Protein AF-A0A183K3U6-F1 (afdb_monomer)

Mean predicted aligned error: 19.81 Å

Organism: NCBI:txid6186

Foldseek 3Di:
DLVVVLVVCVVVVVVVVNVVSCVVPPPPPPPPPQADADPVRHGDHDPVVSVVVVVVVVCVVPVDDPPPPPPPPPPPPPPPPDPPDDDDPVVVVVVVVVVQPDDDDDPVRDDD

Radius of gyration: 30.06 Å; Cα contacts (8 Å, |Δi|>4): 40; chains: 1; bounding box: 63×46×57 Å

pLDDT: mean 78.58, std 11.63, range [51.62, 95.31]

Secondary structure (DSSP, 8-state):
-HHHHHHHHHHTT-HHHHHHHHHHHS-----TT--EEPTTS-EE-SHHHHHHHHHHHHHHHT------S------S--------SPPPHHHHHHHHHHHTSSPPPPTT----

Solvent-accessible surface area (backbone atoms only — not comparable to full-atom values): 7249 Å² total; per-residue (Å²): 114,67,70,63,50,41,53,51,24,55,76,72,64,37,59,72,60,32,50,51,53,50,62,72,67,44,80,80,68,92,47,94,80,46,85,47,61,46,98,85,67,48,75,42,83,52,71,67,62,49,51,50,52,51,52,50,54,48,52,63,75,63,60,65,73,80,69,75,83,74,65,77,80,69,73,77,71,80,76,73,90,65,83,85,65,84,83,52,73,66,56,51,53,52,49,51,58,58,52,53,64,82,55,78,58,51,98,85,72,49,73,93

Sequence (112 aa):
MKAKEMGKAAAIGNTRQLYRLIKGTGINKSSVSQTISEKDDTLICSQSSRLERRAEHFREQFSWSSATLQLPSIPGQCEWNIEVGPPNLAEVQKAIVNLKRGRAAGPDGLAP

Structure (mmCIF, N/CA/C/O backbone):
data_AF-A0A183K3U6-F1
#
_entry.id   AF-A0A183K3U6-F1
#
loop_
_atom_site.group_PDB
_atom_site.id
_atom_site.type_symbol
_atom_site.label_atom_id
_atom_site.label_alt_id
_atom_site.label_comp_id
_atom_site.label_asym_id
_atom_site.label_entity_id
_atom_site.label_seq_id
_atom_site.pdbx_PDB_ins_code
_atom_site.Cartn_x
_atom_site.Cartn_y
_atom_site.Cartn_z
_atom_site.occupancy
_atom_site.B_iso_or_equiv
_atom_site.auth_seq_id
_atom_site.auth_comp_id
_atom_site.auth_asym_id
_atom_site.auth_atom_id
_atom_site.pdbx_PDB_model_num
ATOM 1 N N . MET A 1 1 ? -30.197 21.980 -14.968 1.00 60.34 1 MET A N 1
ATOM 2 C CA . MET A 1 1 ? -29.132 22.242 -15.968 1.00 60.34 1 MET A CA 1
ATOM 3 C C . MET A 1 1 ? -28.228 21.026 -16.199 1.00 60.34 1 MET A C 1
ATOM 5 O O . MET A 1 1 ? -28.230 20.527 -17.316 1.00 60.34 1 MET A O 1
ATOM 9 N N . LYS A 1 2 ? -27.568 20.468 -15.168 1.00 71.88 2 LYS A N 1
ATOM 10 C CA . LYS A 1 2 ? -26.613 19.343 -15.315 1.00 71.88 2 LYS A CA 1
ATOM 11 C C . LYS A 1 2 ? -27.165 18.066 -15.976 1.00 71.88 2 LYS A C 1
ATOM 13 O O . LYS A 1 2 ? -26.463 17.460 -16.774 1.00 71.88 2 LYS A O 1
ATOM 18 N N . ALA A 1 3 ? -28.425 17.688 -15.736 1.00 80.06 3 ALA A N 1
ATOM 19 C CA . ALA A 1 3 ? -29.028 16.503 -16.372 1.00 80.06 3 ALA A CA 1
ATOM 20 C C . ALA A 1 3 ? -29.101 16.611 -17.910 1.00 80.06 3 ALA A C 1
ATOM 22 O O . ALA A 1 3 ? -28.841 15.646 -18.625 1.00 80.06 3 ALA A O 1
ATOM 23 N N . LYS A 1 4 ? -29.376 17.816 -18.432 1.00 88.44 4 LYS A N 1
ATOM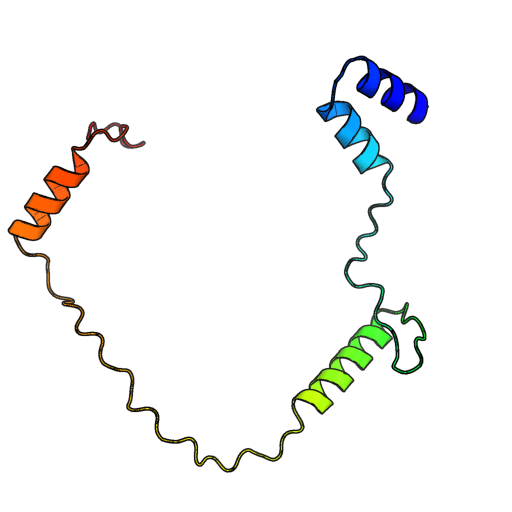 24 C CA . LYS A 1 4 ? -29.400 18.083 -19.879 1.00 88.44 4 LYS A CA 1
ATOM 25 C C . LYS A 1 4 ? -27.999 17.980 -20.491 1.00 88.44 4 LYS A C 1
ATOM 27 O O . LYS A 1 4 ? -27.852 17.526 -21.618 1.00 88.44 4 LYS A O 1
ATOM 32 N N . GLU A 1 5 ? -26.969 18.387 -19.754 1.00 87.12 5 GLU A N 1
ATOM 33 C CA . GLU A 1 5 ? -25.568 18.311 -20.190 1.00 87.12 5 GLU A CA 1
ATOM 34 C C . GLU A 1 5 ? -25.023 16.883 -20.145 1.00 87.12 5 GLU A C 1
ATOM 36 O O . GLU A 1 5 ? -24.318 16.472 -21.061 1.00 87.12 5 GLU A O 1
ATOM 41 N N . MET A 1 6 ? -25.409 16.101 -19.134 1.00 90.19 6 MET A N 1
ATOM 42 C CA . MET A 1 6 ? -25.096 14.672 -19.056 1.00 90.19 6 MET A CA 1
ATOM 43 C C . MET A 1 6 ? -25.682 13.912 -20.248 1.00 90.19 6 MET A C 1
ATOM 45 O O . MET A 1 6 ? -24.968 13.140 -20.881 1.00 90.19 6 MET A O 1
ATOM 49 N N . GLY A 1 7 ? -26.942 14.190 -20.610 1.00 89.88 7 GLY A N 1
ATOM 50 C CA . GLY A 1 7 ? -27.578 13.601 -21.792 1.00 89.88 7 GLY A CA 1
ATOM 51 C C . GLY A 1 7 ? -26.842 13.938 -23.092 1.00 89.88 7 GLY A C 1
ATOM 52 O O . GLY A 1 7 ? -26.602 13.055 -23.910 1.00 89.88 7 GLY A O 1
ATOM 53 N N . LYS A 1 8 ? -26.393 15.190 -23.257 1.00 94.12 8 LYS 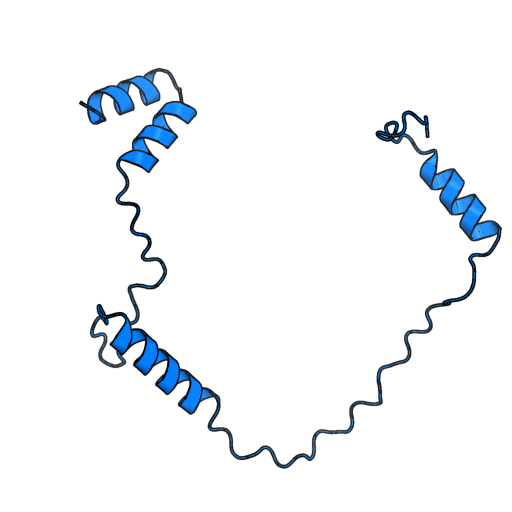A N 1
ATOM 54 C CA . LYS A 1 8 ? -25.570 15.596 -24.411 1.00 94.12 8 LYS A CA 1
ATOM 55 C C . LYS A 1 8 ? -24.211 14.893 -24.435 1.00 94.12 8 LYS A C 1
ATOM 57 O O . LYS A 1 8 ? -23.795 14.413 -25.483 1.00 94.12 8 LYS A O 1
ATOM 62 N N . ALA A 1 9 ? -23.528 14.820 -23.291 1.00 92.50 9 ALA A N 1
ATOM 63 C CA . ALA A 1 9 ? -22.232 14.153 -23.184 1.00 92.50 9 ALA A CA 1
ATOM 64 C C . ALA A 1 9 ? -22.336 12.652 -23.498 1.00 92.50 9 ALA A C 1
ATOM 66 O O . ALA A 1 9 ? -21.461 12.115 -24.171 1.00 92.50 9 ALA A O 1
ATOM 67 N N . ALA A 1 10 ? -23.419 11.998 -23.065 1.00 91.00 10 ALA A N 1
ATOM 68 C CA . ALA A 1 10 ? -23.704 10.604 -23.391 1.00 91.00 10 ALA A CA 1
ATOM 69 C C . ALA A 1 10 ? -24.001 10.412 -24.887 1.00 91.00 10 ALA A C 1
ATOM 71 O O . ALA A 1 10 ? -23.412 9.534 -25.509 1.00 91.00 10 ALA A O 1
ATOM 72 N N . ALA A 1 11 ? -24.842 11.267 -25.479 1.00 95.00 11 ALA A N 1
ATOM 73 C CA . ALA A 1 11 ? -25.212 11.180 -26.893 1.00 95.00 11 ALA A CA 1
ATOM 74 C C . ALA A 1 11 ? -24.020 11.358 -27.851 1.00 95.00 11 ALA A C 1
ATOM 76 O O . ALA A 1 11 ? -23.989 10.745 -28.911 1.00 95.00 11 ALA A O 1
ATOM 77 N N . ILE A 1 12 ? -23.028 12.172 -27.474 1.00 94.69 12 ILE A N 1
ATOM 78 C CA . ILE A 1 12 ? -21.813 12.421 -28.272 1.00 94.69 12 ILE A CA 1
ATOM 79 C C . ILE A 1 12 ? -20.687 11.425 -27.902 1.00 94.69 12 ILE A C 1
ATOM 81 O O . ILE A 1 12 ? -19.587 11.484 -28.442 1.00 94.69 12 ILE A O 1
ATOM 85 N N . GLY A 1 13 ? -20.925 10.504 -26.960 1.00 92.50 13 GLY A N 1
ATOM 86 C CA . GLY A 1 13 ? -19.924 9.527 -26.519 1.00 92.50 13 GLY A CA 1
ATOM 87 C C . GLY A 1 13 ? -18.751 10.132 -25.735 1.00 92.50 13 GLY A C 1
ATOM 88 O O . GLY A 1 13 ? -17.713 9.492 -25.577 1.00 92.50 13 GLY A O 1
ATOM 89 N N . ASN A 1 14 ? -18.885 11.355 -25.208 1.00 94.19 14 ASN A N 1
ATOM 90 C CA . ASN A 1 14 ? -17.843 12.010 -24.415 1.00 94.19 14 ASN A CA 1
ATOM 91 C C . ASN A 1 14 ? -17.846 11.486 -22.971 1.00 94.19 14 ASN A C 1
ATOM 93 O O . ASN A 1 14 ? -18.284 12.149 -22.022 1.00 94.19 14 ASN A O 1
ATOM 97 N N . THR A 1 15 ? -17.325 10.273 -22.807 1.00 92.31 15 THR A N 1
ATOM 98 C CA . THR A 1 15 ? -17.254 9.551 -21.530 1.00 92.31 15 THR A CA 1
ATOM 99 C C . THR A 1 15 ? -16.494 10.331 -20.454 1.00 92.31 15 THR A C 1
ATOM 101 O O . THR A 1 15 ? -16.890 10.318 -19.289 1.00 92.31 15 THR A O 1
ATOM 104 N N . ARG A 1 16 ? -15.460 11.101 -20.826 1.00 92.50 16 ARG A N 1
ATOM 105 C CA . ARG A 1 16 ? -14.681 11.935 -19.891 1.00 92.50 16 ARG A CA 1
ATOM 106 C C . ARG A 1 16 ? -15.498 13.089 -19.307 1.00 92.50 16 ARG A C 1
ATOM 108 O O . ARG A 1 16 ? -15.355 13.410 -18.124 1.00 92.50 16 ARG A O 1
ATOM 115 N N . GLN A 1 17 ? -16.317 13.763 -20.114 1.00 92.50 17 GLN A N 1
ATOM 116 C CA . GLN A 1 17 ? -17.230 14.794 -19.607 1.00 92.50 17 GLN A CA 1
ATOM 117 C C . GLN A 1 17 ? -18.354 14.178 -18.776 1.00 92.50 17 GLN A C 1
ATOM 119 O O . GLN A 1 17 ? -18.636 14.682 -17.689 1.00 92.50 17 GLN A O 1
ATOM 124 N N . LEU A 1 18 ? -18.927 13.064 -19.238 1.00 91.81 18 LEU A N 1
ATOM 125 C CA . LEU A 1 18 ? -19.979 12.351 -18.520 1.00 91.81 18 LEU A CA 1
ATOM 126 C C . LEU A 1 18 ? -19.511 11.915 -17.121 1.00 91.81 18 LEU A C 1
ATOM 128 O O . LEU A 1 18 ? -20.173 12.219 -16.131 1.00 91.81 18 LEU A O 1
ATOM 132 N N . TYR A 1 19 ? -18.323 11.311 -17.017 1.00 88.75 19 TYR A N 1
ATOM 133 C CA . TYR A 1 19 ? -17.724 10.904 -15.743 1.00 88.75 19 TYR A CA 1
ATOM 134 C C . TYR A 1 19 ? -17.520 12.081 -14.778 1.00 88.75 19 TYR A C 1
ATOM 136 O O . TYR A 1 19 ? -17.887 11.991 -13.607 1.00 88.75 19 TYR A O 1
ATOM 144 N N . ARG A 1 20 ? -16.989 13.219 -15.254 1.00 90.06 20 ARG A N 1
ATOM 145 C CA . ARG A 1 20 ? -16.804 14.419 -14.413 1.00 90.06 20 ARG A CA 1
ATOM 146 C C . ARG A 1 20 ? -18.126 14.977 -13.896 1.00 90.06 20 ARG A C 1
ATOM 148 O O . ARG A 1 20 ? -18.203 15.351 -12.7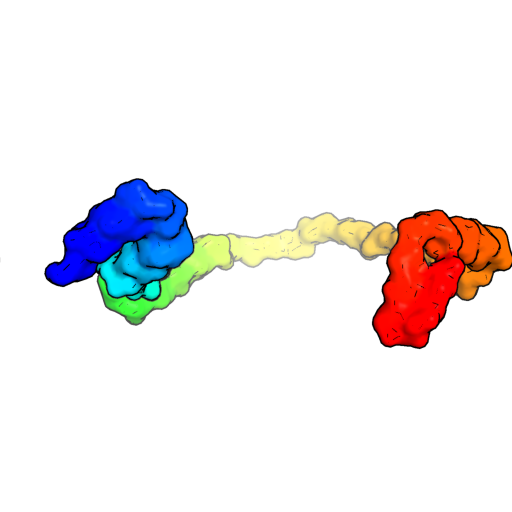28 1.00 90.06 20 ARG A O 1
ATOM 155 N N . LEU A 1 21 ? -19.155 15.020 -14.743 1.00 89.62 21 LEU A N 1
ATOM 156 C CA . LEU A 1 21 ? -20.487 15.477 -14.347 1.00 89.62 21 LEU A CA 1
ATOM 157 C C . LEU A 1 21 ? -21.070 14.565 -13.264 1.00 89.62 21 LEU A C 1
ATOM 159 O O . LEU A 1 21 ? -21.508 15.077 -12.238 1.00 89.62 21 LEU A O 1
ATOM 163 N N . ILE A 1 22 ? -20.990 13.240 -13.449 1.00 86.56 22 ILE A N 1
ATOM 164 C CA . ILE A 1 22 ? -21.450 12.241 -12.470 1.00 86.56 22 ILE A CA 1
ATOM 165 C C . ILE A 1 22 ? -20.693 12.385 -11.148 1.00 86.56 22 ILE A C 1
ATOM 167 O O . ILE A 1 22 ? -21.314 12.439 -10.090 1.00 86.56 22 ILE A O 1
ATOM 171 N N . LYS A 1 23 ? -19.361 12.507 -11.183 1.00 82.94 23 LYS A N 1
ATOM 172 C CA . LYS A 1 23 ? -18.533 12.695 -9.980 1.00 82.94 23 LYS A CA 1
ATOM 173 C C . LYS A 1 23 ? -18.812 14.008 -9.247 1.00 82.94 23 LYS A C 1
ATOM 175 O O . LYS A 1 23 ? -18.691 14.043 -8.029 1.00 82.94 23 LYS A O 1
ATOM 180 N N . GLY A 1 24 ? -19.167 15.074 -9.965 1.00 80.06 24 GLY A N 1
ATOM 181 C CA . GLY A 1 24 ? -19.500 16.375 -9.378 1.00 80.06 24 GLY A CA 1
ATOM 182 C C . GLY A 1 24 ? -20.943 16.496 -8.873 1.00 80.06 24 GLY A C 1
ATOM 183 O O . GLY A 1 24 ? -21.249 17.450 -8.162 1.00 80.06 24 GLY A O 1
ATOM 184 N N . THR A 1 25 ? -21.843 15.589 -9.269 1.00 76.06 25 THR A N 1
ATOM 185 C CA . THR A 1 25 ? -23.218 15.481 -8.735 1.00 76.06 25 THR A CA 1
ATOM 186 C C . THR A 1 25 ? -23.374 14.366 -7.716 1.00 76.06 25 THR A C 1
ATOM 188 O O . THR A 1 25 ? -24.300 14.404 -6.911 1.00 76.06 25 THR A O 1
ATOM 191 N N . GLY A 1 26 ? -22.496 13.365 -7.762 1.00 68.62 26 GLY A N 1
ATOM 192 C CA . GLY A 1 26 ? -22.412 12.344 -6.741 1.00 68.62 26 GLY A CA 1
ATOM 193 C C . GLY A 1 26 ? -22.161 13.035 -5.415 1.00 68.62 26 GLY A C 1
ATOM 194 O O . GLY A 1 26 ? -21.222 13.821 -5.288 1.00 68.62 26 GLY A O 1
ATOM 195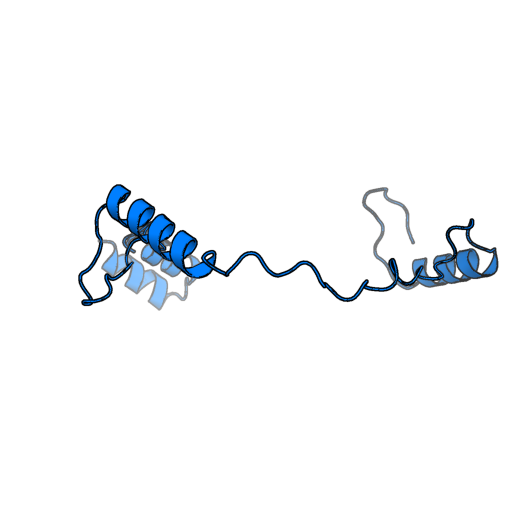 N N . ILE A 1 27 ? -23.021 12.764 -4.438 1.00 62.38 27 ILE A N 1
ATOM 196 C CA . ILE A 1 27 ? -22.742 13.106 -3.052 1.00 62.38 27 ILE A CA 1
ATOM 197 C C . ILE A 1 27 ? -21.427 12.391 -2.753 1.00 62.38 27 ILE A C 1
ATOM 199 O O . ILE A 1 27 ? -21.412 11.171 -2.593 1.00 62.38 27 ILE A O 1
ATOM 203 N N . ASN A 1 28 ? -20.311 13.123 -2.765 1.00 61.97 28 ASN A N 1
ATOM 204 C CA . ASN A 1 28 ? -19.028 12.621 -2.301 1.00 61.97 28 ASN A CA 1
ATOM 205 C C . ASN A 1 28 ? -19.177 12.457 -0.793 1.00 61.97 28 ASN A C 1
ATOM 207 O O . ASN A 1 28 ? -18.712 13.282 -0.013 1.00 61.97 28 ASN A O 1
ATOM 211 N N . LYS A 1 29 ? -19.907 11.423 -0.376 1.00 57.25 29 LYS A N 1
ATOM 212 C CA . LYS A 1 29 ? -19.919 11.001 1.004 1.00 57.25 29 LYS A CA 1
ATOM 213 C C . LYS A 1 29 ? -18.509 10.487 1.239 1.00 57.25 29 LYS A C 1
ATOM 215 O O . LYS A 1 29 ? -18.167 9.379 0.830 1.00 57.25 29 LYS A O 1
ATOM 220 N N . SER A 1 30 ? -17.665 11.303 1.861 1.00 58.53 30 SER A N 1
ATOM 221 C CA . SER A 1 30 ? -16.387 10.883 2.439 1.00 58.53 30 SER A CA 1
ATOM 222 C C . SER A 1 30 ? -16.635 9.972 3.651 1.00 58.53 30 SER A C 1
ATOM 224 O O . SER A 1 30 ? -16.093 10.172 4.731 1.00 58.53 30 SER A O 1
ATOM 226 N N . SER A 1 31 ? -17.525 8.998 3.496 1.00 53.25 31 SER A N 1
ATOM 227 C CA . SER A 1 31 ? -18.144 8.248 4.574 1.00 53.25 31 SER A CA 1
ATOM 228 C C . SER A 1 31 ? -17.892 6.758 4.431 1.00 53.25 31 SER A C 1
ATOM 230 O O . SER A 1 31 ? -18.731 5.952 4.827 1.00 53.25 31 SER A O 1
ATOM 232 N N . VAL A 1 32 ? -16.757 6.366 3.852 1.00 51.62 32 VAL A N 1
ATOM 233 C CA . VAL A 1 32 ? -16.373 4.946 3.792 1.00 51.62 32 VAL A CA 1
ATOM 234 C C . VAL A 1 32 ? -16.257 4.345 5.208 1.00 51.62 32 VAL A C 1
ATOM 236 O O . VAL A 1 32 ? -16.302 3.136 5.369 1.00 51.62 32 VAL A O 1
ATOM 239 N N . SER A 1 33 ? -16.232 5.172 6.257 1.00 55.56 33 SER A N 1
ATOM 240 C CA . SER A 1 33 ? -16.232 4.753 7.661 1.00 55.56 33 SER A CA 1
ATOM 241 C C . SER A 1 33 ? -17.516 5.073 8.449 1.00 55.56 33 SER A C 1
ATOM 243 O O . SER A 1 33 ? -17.474 5.046 9.679 1.00 55.56 33 SER A O 1
ATOM 245 N N . GLN A 1 34 ? -18.655 5.404 7.813 1.00 56.19 34 GLN A N 1
ATOM 246 C CA . GLN A 1 34 ? -19.839 5.833 8.587 1.00 56.19 34 GLN A CA 1
ATOM 247 C C . GLN A 1 34 ? -20.745 4.727 9.128 1.00 56.19 34 GLN A C 1
ATOM 249 O O . GLN A 1 34 ? -21.434 4.982 10.115 1.00 56.19 34 GLN A O 1
ATOM 254 N N . THR A 1 35 ? -20.755 3.535 8.545 1.00 57.34 35 THR A N 1
ATOM 255 C CA . THR A 1 35 ? -21.765 2.531 8.903 1.00 57.34 35 THR A CA 1
ATOM 256 C C . THR A 1 35 ? -21.127 1.418 9.722 1.00 57.34 35 THR A C 1
ATOM 258 O O . THR A 1 35 ? -20.827 0.347 9.210 1.00 57.34 35 THR A O 1
ATOM 261 N N . ILE A 1 36 ? -20.863 1.705 10.995 1.00 63.66 36 ILE A N 1
ATOM 262 C CA . ILE A 1 36 ? -20.603 0.669 11.998 1.00 63.66 36 ILE A CA 1
ATOM 263 C C . ILE A 1 36 ? -21.951 0.415 12.674 1.00 63.66 36 ILE A C 1
ATOM 265 O O . ILE A 1 36 ? -22.553 1.364 13.185 1.00 63.66 36 ILE A O 1
ATOM 269 N N . SER A 1 37 ? -22.455 -0.816 12.611 1.00 69.69 37 SER A N 1
ATOM 270 C CA . SER A 1 37 ? -23.632 -1.235 13.370 1.00 69.69 37 SER A CA 1
ATOM 271 C C . SER A 1 37 ? -23.229 -1.690 14.772 1.00 69.69 37 SER A C 1
ATOM 273 O O . SER A 1 37 ? -22.119 -2.167 15.015 1.00 69.69 37 SER A O 1
ATOM 275 N N . GLU A 1 38 ? -24.126 -1.472 15.722 1.00 69.06 38 GLU A N 1
ATOM 276 C CA . GLU A 1 38 ? -24.129 -2.132 17.020 1.00 69.06 38 GLU A CA 1
ATOM 277 C C . GLU A 1 38 ? -24.477 -3.618 16.876 1.00 69.06 38 GLU A C 1
ATOM 279 O O . GLU A 1 38 ? -24.909 -4.065 15.815 1.00 69.06 38 GLU A O 1
ATOM 284 N N . LYS A 1 39 ? -24.312 -4.381 17.959 1.00 73.62 39 LYS A N 1
ATOM 285 C CA . LYS A 1 39 ? -24.706 -5.793 18.024 1.00 73.62 39 LYS A CA 1
ATOM 286 C C . LYS A 1 39 ? -26.213 -6.000 17.810 1.00 73.62 39 LYS A C 1
ATOM 288 O O . LYS A 1 39 ? -26.603 -7.044 17.304 1.00 73.62 39 LYS A O 1
ATOM 293 N N . ASP A 1 40 ? -27.013 -4.986 18.138 1.00 79.81 40 ASP A N 1
ATOM 294 C CA . ASP A 1 40 ? -28.468 -4.952 17.948 1.00 79.81 40 ASP A CA 1
ATOM 295 C C . ASP A 1 40 ? -28.873 -4.270 16.622 1.00 79.81 40 ASP A C 1
ATOM 297 O O . ASP A 1 40 ? -29.967 -3.727 16.499 1.00 79.81 40 ASP A O 1
ATOM 301 N N . ASP A 1 41 ? -27.962 -4.221 15.643 1.00 70.62 41 ASP A N 1
ATOM 302 C CA . ASP A 1 41 ? -28.128 -3.598 14.320 1.00 70.62 41 ASP A CA 1
ATOM 303 C C . ASP A 1 41 ? -28.382 -2.075 14.310 1.00 70.62 41 ASP A C 1
ATOM 305 O O . ASP A 1 41 ? -28.579 -1.463 13.254 1.00 70.62 41 ASP A O 1
ATOM 309 N N . THR A 1 42 ? -28.286 -1.411 15.463 1.00 79.69 42 THR A N 1
ATOM 310 C CA . THR A 1 42 ? -28.399 0.049 15.567 1.00 79.69 42 THR A CA 1
ATOM 311 C C . THR A 1 42 ? -27.235 0.754 14.865 1.00 79.69 42 THR A C 1
ATOM 313 O O . THR A 1 42 ? -26.062 0.442 15.072 1.00 79.69 42 THR A O 1
ATOM 316 N N . LEU A 1 43 ? -27.540 1.756 14.040 1.00 77.50 43 LEU A N 1
ATOM 317 C CA . LEU A 1 43 ? -26.535 2.506 13.283 1.00 77.50 43 LEU A CA 1
ATOM 318 C C . LEU A 1 43 ? -25.789 3.535 14.143 1.00 77.50 43 LEU A C 1
ATOM 320 O O . LEU A 1 43 ? -26.393 4.457 14.692 1.00 77.50 43 LEU A O 1
ATOM 324 N N . ILE A 1 44 ? -24.453 3.468 14.158 1.00 76.38 44 ILE A N 1
ATOM 325 C CA . ILE A 1 44 ? -23.615 4.435 14.880 1.00 76.38 44 ILE A CA 1
ATOM 326 C C . ILE A 1 44 ? -23.232 5.607 13.979 1.00 76.38 44 ILE A C 1
ATOM 328 O O . ILE A 1 44 ? -22.364 5.523 13.099 1.00 76.38 44 ILE A O 1
ATOM 332 N N . CYS A 1 45 ? -23.850 6.755 14.240 1.00 73.19 45 CYS A N 1
ATOM 333 C CA . CYS A 1 45 ? -23.663 7.946 13.418 1.00 73.19 45 CYS A CA 1
ATOM 334 C C . CYS A 1 45 ? -22.552 8.893 13.924 1.00 73.19 45 CYS A C 1
ATOM 336 O O . CYS A 1 45 ? -21.904 9.557 13.108 1.00 73.19 45 CYS A O 1
ATOM 338 N N . SER A 1 46 ? -22.270 8.934 15.231 1.00 83.38 46 SER A N 1
ATOM 339 C CA . SER A 1 46 ? -21.261 9.835 15.814 1.00 83.38 46 SER A CA 1
ATOM 340 C C . SER A 1 46 ? -19.839 9.262 15.718 1.00 83.38 46 SER A C 1
ATOM 342 O O . SER A 1 46 ? -19.623 8.051 15.749 1.00 83.38 46 SER A O 1
ATOM 344 N N . GLN A 1 47 ? -18.835 10.134 15.593 1.00 81.06 47 GLN A N 1
ATOM 345 C CA . GLN A 1 47 ? -17.433 9.709 15.514 1.00 81.06 47 GLN A CA 1
ATOM 346 C C . GLN A 1 47 ? -16.915 9.142 16.844 1.00 81.06 47 GLN A C 1
ATOM 348 O O . GLN A 1 47 ? -16.201 8.142 16.831 1.00 81.06 47 GLN A O 1
ATOM 353 N N . SER A 1 48 ? -17.295 9.745 17.974 1.00 82.62 48 SER A N 1
ATOM 354 C CA . SER A 1 48 ? -16.915 9.285 19.315 1.00 82.62 48 SER A CA 1
ATOM 355 C C . SER A 1 48 ? -17.392 7.857 19.580 1.00 82.62 48 SER A C 1
ATOM 357 O O . SER A 1 48 ? -16.580 7.000 19.916 1.00 82.62 48 SER A O 1
ATOM 359 N N . SER A 1 49 ? -18.667 7.563 19.317 1.00 81.38 49 SER A N 1
ATOM 360 C CA . SER A 1 49 ? -19.234 6.229 19.543 1.00 81.38 49 SER A CA 1
ATOM 361 C C . SER A 1 49 ? -18.629 5.165 18.618 1.00 81.38 49 SER A C 1
ATOM 363 O O . SER A 1 49 ? -18.498 4.008 19.006 1.00 81.38 49 SER A O 1
ATOM 365 N N . ARG A 1 50 ? -18.176 5.532 17.408 1.00 83.19 50 ARG A N 1
ATOM 366 C CA . ARG A 1 50 ? -17.417 4.609 16.541 1.00 83.19 50 ARG A CA 1
ATOM 367 C C . ARG A 1 50 ? -16.034 4.286 17.094 1.00 83.19 50 ARG A C 1
ATOM 369 O O . ARG A 1 50 ? -15.580 3.152 16.956 1.00 83.19 50 ARG A O 1
ATOM 376 N N . LEU A 1 51 ? -15.349 5.273 17.674 1.00 85.19 51 LEU A N 1
ATOM 377 C CA . LEU A 1 51 ? -14.044 5.062 18.305 1.00 85.19 51 LEU A CA 1
ATOM 378 C C . LEU A 1 51 ? -14.170 4.174 19.543 1.00 85.19 51 LEU A C 1
ATOM 380 O O . LEU A 1 51 ? -13.365 3.263 19.713 1.00 85.19 51 LEU A O 1
ATOM 384 N N . GLU A 1 52 ? -15.201 4.402 20.352 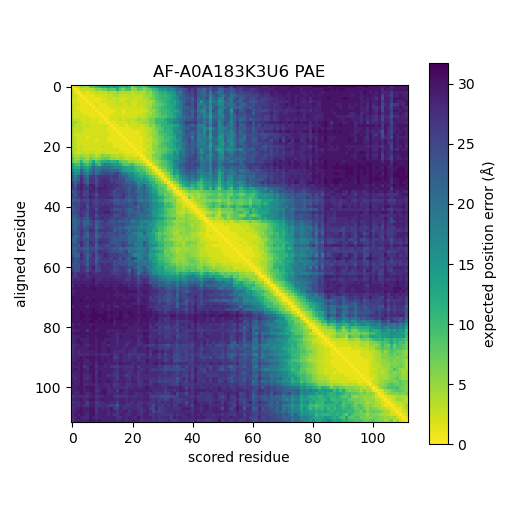1.00 87.00 52 GLU A N 1
ATOM 385 C CA . GLU A 1 52 ? -15.502 3.596 21.533 1.00 87.00 52 GLU A CA 1
ATOM 386 C C . GLU A 1 52 ? -15.795 2.137 21.165 1.00 87.00 52 GLU A C 1
ATOM 388 O O . GLU A 1 52 ? -15.120 1.238 21.666 1.00 87.00 52 GLU A O 1
ATOM 393 N N . ARG A 1 53 ? -16.670 1.897 20.177 1.00 86.25 53 ARG A N 1
ATOM 394 C CA . ARG A 1 53 ? -16.944 0.539 19.678 1.00 86.25 53 ARG A CA 1
ATOM 395 C C . ARG A 1 53 ? -15.710 -0.141 19.093 1.00 86.25 53 ARG A C 1
ATOM 397 O O . ARG A 1 53 ? -15.492 -1.334 19.286 1.00 86.25 53 ARG A O 1
ATOM 404 N N . ARG A 1 54 ? -14.865 0.609 18.379 1.00 84.69 54 ARG A N 1
ATOM 405 C CA . ARG A 1 54 ? -13.597 0.076 17.868 1.00 84.69 54 ARG A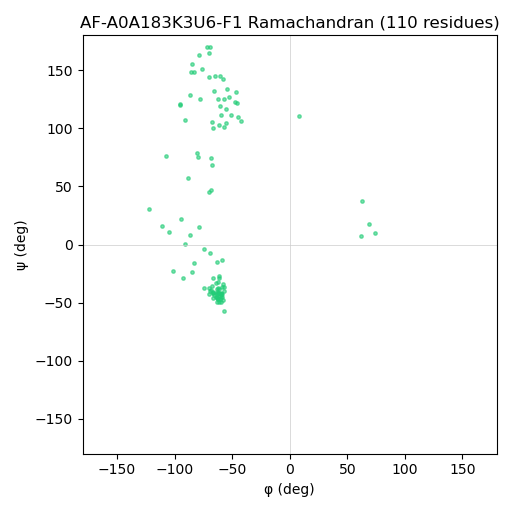 CA 1
ATOM 406 C C . ARG A 1 54 ? -12.677 -0.337 19.020 1.00 84.69 54 ARG A C 1
ATOM 408 O O . ARG A 1 54 ? -12.045 -1.385 18.932 1.00 84.69 54 ARG A O 1
ATOM 415 N N . ALA A 1 55 ? -12.613 0.455 20.089 1.00 87.12 55 ALA A N 1
ATOM 416 C CA . ALA A 1 55 ? -11.824 0.135 21.274 1.00 87.12 55 ALA A CA 1
ATOM 417 C C . ALA A 1 55 ? -12.366 -1.097 22.018 1.00 87.12 55 ALA A C 1
ATOM 419 O O . ALA A 1 55 ? -11.571 -1.938 22.427 1.00 87.12 55 ALA A O 1
ATOM 420 N N . GLU A 1 56 ? -13.687 -1.235 22.155 1.00 87.06 56 GLU A N 1
ATOM 421 C CA . GLU A 1 56 ? -14.344 -2.435 22.702 1.00 87.06 56 GLU A CA 1
ATOM 422 C C . GLU A 1 56 ? -13.974 -3.693 21.922 1.00 87.06 56 GLU A C 1
ATOM 424 O O . GLU A 1 56 ? -13.387 -4.612 22.490 1.00 87.06 56 GLU A O 1
ATOM 429 N N . HIS A 1 57 ? -14.225 -3.691 20.610 1.00 84.81 57 HIS A N 1
ATOM 430 C CA . HIS A 1 57 ? -13.932 -4.831 19.745 1.00 84.81 57 HIS A CA 1
ATOM 431 C C . HIS A 1 57 ? -12.452 -5.230 19.812 1.00 84.81 57 HIS A C 1
ATOM 433 O O . HIS A 1 57 ? -12.121 -6.412 19.839 1.00 84.81 57 HIS A O 1
ATOM 439 N N . PHE A 1 58 ? -11.537 -4.257 19.868 1.00 84.50 58 PHE A N 1
ATOM 440 C CA . PHE A 1 58 ? -10.119 -4.558 20.045 1.00 84.50 58 PHE A CA 1
ATOM 441 C C . PHE A 1 58 ? -9.810 -5.174 21.409 1.00 84.50 58 PHE A C 1
ATOM 443 O O . PHE A 1 58 ? -9.066 -6.146 21.463 1.00 84.50 58 PHE A O 1
ATOM 450 N N . ARG A 1 59 ? -10.372 -4.658 22.508 1.00 85.81 59 ARG A N 1
ATOM 451 C CA . ARG A 1 59 ? -10.151 -5.254 23.834 1.00 85.81 59 ARG A CA 1
ATOM 452 C C . ARG A 1 59 ? -10.635 -6.699 23.888 1.00 85.81 59 ARG A C 1
ATOM 454 O O . ARG A 1 59 ? -9.914 -7.538 24.409 1.00 85.81 59 ARG A O 1
ATOM 461 N N . GLU A 1 60 ? -11.799 -6.994 23.315 1.00 83.38 60 GLU A N 1
ATOM 462 C CA . GLU A 1 60 ? -12.324 -8.362 23.225 1.00 83.38 60 GLU A CA 1
ATOM 463 C C . GLU A 1 60 ? -11.415 -9.258 22.375 1.00 83.38 60 GLU A C 1
ATOM 465 O O . GLU A 1 60 ? -10.989 -10.315 22.839 1.00 83.38 60 GLU A O 1
ATOM 470 N N . GLN A 1 61 ? -11.036 -8.810 21.173 1.00 78.62 61 GLN A N 1
ATOM 471 C CA . GLN A 1 61 ? -10.148 -9.561 20.276 1.00 78.62 61 GLN A CA 1
ATOM 472 C C . GLN A 1 61 ? -8.766 -9.823 20.869 1.00 78.62 61 GLN A C 1
ATOM 474 O O . GLN A 1 61 ? -8.137 -10.810 20.509 1.00 78.62 61 GLN A O 1
ATOM 479 N N . PHE A 1 62 ? -8.275 -8.955 21.751 1.00 74.62 62 PHE A N 1
ATOM 480 C CA . PHE A 1 62 ? -6.959 -9.085 22.375 1.00 74.62 62 PHE A CA 1
ATOM 481 C C . PHE A 1 62 ? -7.024 -9.559 23.835 1.00 74.62 62 PHE A C 1
ATOM 483 O O . PHE A 1 62 ? -6.001 -9.574 24.512 1.00 74.62 62 PHE A O 1
ATOM 490 N N . SER A 1 63 ? -8.189 -10.010 24.312 1.00 76.75 63 SER A N 1
ATOM 491 C CA . SER A 1 63 ? -8.384 -10.518 25.682 1.00 76.75 63 SER A CA 1
ATOM 492 C C . SER A 1 63 ? -7.888 -11.953 25.916 1.00 76.75 63 SER A C 1
ATOM 494 O O . SER A 1 63 ? -8.235 -12.573 26.922 1.00 76.75 63 SER A O 1
ATOM 496 N N . TRP A 1 64 ? -7.067 -12.497 25.011 1.00 69.00 64 TRP A N 1
ATOM 497 C CA . TRP A 1 64 ? -6.492 -13.833 25.159 1.00 69.00 64 TRP A CA 1
ATOM 498 C C . TRP A 1 64 ? -5.759 -13.939 26.497 1.00 69.00 64 TRP A C 1
ATOM 500 O O . TRP A 1 64 ? -4.985 -13.050 26.864 1.00 69.00 64 TRP A O 1
ATOM 510 N N . SER A 1 65 ? -5.993 -15.037 27.225 1.00 68.94 65 SER A N 1
ATOM 511 C CA . SER A 1 65 ? -5.173 -15.403 28.381 1.00 68.94 65 SER A CA 1
ATOM 512 C C . SER A 1 65 ? -3.712 -15.270 27.973 1.00 68.94 65 SER A C 1
ATOM 514 O O . SER A 1 65 ? -3.375 -15.753 26.892 1.00 68.94 65 SER A O 1
ATOM 516 N N . SER A 1 66 ? -2.891 -14.591 28.791 1.00 65.06 66 SER A N 1
ATOM 517 C CA . SER A 1 66 ? -1.455 -14.418 28.534 1.00 65.06 66 SER A CA 1
ATOM 518 C C . SER A 1 66 ? -0.918 -15.748 28.041 1.00 65.06 66 SER A C 1
ATOM 520 O O . SER A 1 66 ? -0.918 -16.715 28.806 1.00 65.06 66 SER A O 1
ATOM 522 N N . ALA A 1 67 ? -0.630 -15.826 26.739 1.00 60.78 67 ALA A N 1
ATOM 523 C CA . ALA A 1 67 ? -0.265 -17.082 26.122 1.00 60.78 67 ALA A CA 1
ATOM 524 C C . ALA A 1 67 ? 0.919 -17.582 26.932 1.00 60.78 67 ALA A C 1
ATOM 526 O O . ALA A 1 67 ? 1.927 -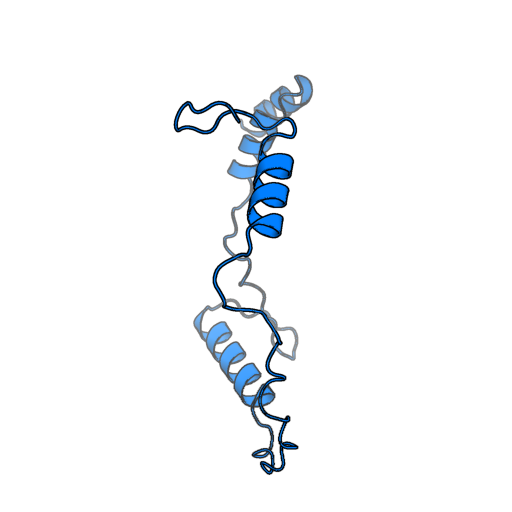16.878 27.023 1.00 60.78 67 ALA A O 1
ATOM 527 N N . THR A 1 68 ? 0.770 -18.725 27.605 1.00 60.88 68 THR A N 1
ATOM 528 C CA . THR A 1 68 ? 1.883 -19.363 28.294 1.00 60.88 68 THR A CA 1
ATOM 529 C C . THR A 1 68 ? 2.974 -19.433 27.243 1.00 60.88 68 THR A C 1
ATOM 531 O O . THR A 1 68 ? 2.776 -20.081 26.217 1.00 60.88 68 THR A O 1
ATOM 534 N N . LEU A 1 69 ? 4.042 -18.653 27.427 1.00 60.41 69 LEU A N 1
ATOM 535 C CA . LEU A 1 69 ? 5.090 -18.373 26.440 1.00 60.41 69 LEU A CA 1
ATOM 536 C C . LEU A 1 69 ? 5.959 -19.618 26.185 1.00 60.41 69 LEU A C 1
ATOM 538 O O . LEU A 1 69 ? 7.179 -19.555 26.139 1.00 60.41 69 LEU A O 1
ATOM 542 N N . GLN A 1 70 ? 5.340 -20.779 26.010 1.00 65.25 70 GLN A N 1
ATOM 543 C CA . GLN A 1 70 ? 5.908 -21.925 25.332 1.00 65.25 70 GLN A CA 1
ATOM 544 C C . GLN A 1 70 ? 5.582 -21.793 23.846 1.00 65.25 70 GLN A C 1
ATOM 546 O O . GLN A 1 70 ? 4.946 -22.650 23.239 1.00 65.25 70 GLN A O 1
ATOM 551 N N . LEU A 1 71 ? 6.004 -20.674 23.251 1.00 65.88 71 LEU A N 1
ATOM 552 C CA . LEU A 1 71 ? 6.182 -20.651 21.809 1.00 65.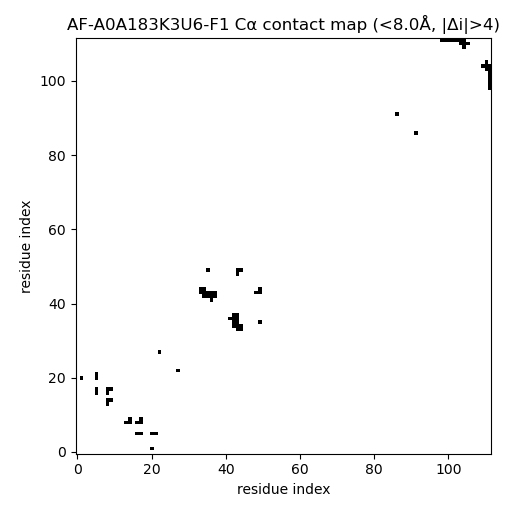88 71 LEU A CA 1
ATOM 553 C C . LEU A 1 71 ? 7.272 -21.688 21.518 1.00 65.88 71 LEU A C 1
ATOM 555 O O . LEU A 1 71 ? 8.343 -21.601 22.131 1.00 65.88 71 LEU A O 1
ATOM 559 N N . PRO A 1 72 ? 7.035 -22.679 20.642 1.00 65.62 72 PRO A N 1
ATOM 560 C CA . PRO A 1 72 ? 8.131 -23.497 20.158 1.00 65.62 72 PRO A CA 1
ATOM 561 C C . PRO A 1 72 ? 9.185 -22.534 19.619 1.00 65.62 72 PRO A C 1
ATOM 563 O O . PRO A 1 72 ? 8.861 -21.627 18.850 1.00 65.62 72 PRO A O 1
ATOM 566 N N . SER A 1 73 ? 10.423 -22.681 20.096 1.00 67.50 73 SER A N 1
ATOM 567 C CA . SER A 1 73 ? 11.548 -21.915 19.580 1.00 67.50 73 SER A CA 1
ATOM 568 C C . SER A 1 73 ? 11.582 -22.162 18.077 1.00 67.50 73 SER A C 1
ATOM 570 O O . SER A 1 73 ? 11.910 -23.260 17.631 1.00 67.50 73 SER A O 1
ATOM 572 N N . ILE A 1 74 ? 11.139 -21.171 17.298 1.00 66.44 74 ILE A N 1
ATOM 573 C CA . ILE A 1 74 ? 11.348 -21.175 15.858 1.00 66.44 74 ILE A CA 1
ATOM 574 C C . ILE A 1 74 ? 12.869 -21.177 15.732 1.00 66.44 74 ILE A C 1
ATOM 576 O O . ILE A 1 74 ? 13.486 -20.253 16.278 1.00 66.44 74 ILE A O 1
ATOM 580 N N . PRO A 1 75 ? 13.482 -22.199 15.104 1.00 69.50 75 PRO A N 1
ATOM 581 C CA . PRO A 1 75 ? 14.915 -22.197 14.866 1.00 69.50 75 PRO A CA 1
ATOM 582 C C . PRO A 1 75 ? 15.262 -20.835 14.283 1.00 69.50 75 PRO A C 1
ATOM 584 O O . PRO A 1 75 ? 14.609 -20.409 13.325 1.00 69.50 75 PRO A O 1
ATOM 587 N N . GLY A 1 76 ? 16.174 -20.114 14.946 1.00 67.62 76 GLY A N 1
ATOM 588 C CA . GLY A 1 76 ? 16.544 -18.760 14.550 1.00 67.62 76 GLY A CA 1
ATOM 589 C C . GLY A 1 76 ? 16.748 -18.750 13.045 1.00 67.62 76 GLY A C 1
ATOM 590 O O . GLY A 1 76 ? 17.476 -19.612 12.567 1.00 67.62 76 GLY A O 1
ATOM 591 N N . GLN A 1 77 ? 15.976 -17.890 12.363 1.00 62.62 77 GLN A N 1
ATOM 592 C CA . GLN A 1 77 ? 15.979 -17.612 10.923 1.00 62.62 77 GLN A CA 1
ATOM 593 C C . GLN A 1 77 ? 16.879 -18.568 10.142 1.00 62.62 77 GLN A C 1
ATOM 595 O O . GLN A 1 77 ? 18.095 -18.448 10.263 1.00 62.62 77 GLN A O 1
ATOM 600 N N . CYS A 1 78 ? 16.311 -19.473 9.331 1.00 61.41 78 CYS A N 1
ATOM 601 C CA . CYS A 1 78 ? 17.106 -20.181 8.329 1.00 61.41 78 CYS A CA 1
ATOM 602 C C . CYS A 1 78 ? 17.984 -19.142 7.637 1.00 61.41 78 CYS A C 1
ATOM 604 O O . CYS A 1 78 ? 17.456 -18.249 6.971 1.00 61.41 78 CYS A O 1
ATOM 606 N N . GLU A 1 79 ? 19.288 -19.205 7.895 1.00 67.81 79 GLU A N 1
ATOM 607 C CA . GLU A 1 79 ? 20.248 -18.295 7.308 1.00 67.81 79 GLU A CA 1
ATOM 608 C C . GLU A 1 79 ? 20.136 -18.555 5.816 1.00 67.81 79 GLU A C 1
ATOM 610 O O . GLU A 1 79 ? 20.490 -19.628 5.318 1.00 67.81 79 GLU A O 1
ATOM 615 N N . TRP A 1 80 ? 19.451 -17.650 5.119 1.00 72.81 80 TRP A N 1
ATOM 616 C CA . TRP A 1 80 ? 19.321 -17.758 3.685 1.00 72.81 80 TRP A CA 1
ATOM 617 C C . TRP A 1 80 ? 20.754 -17.712 3.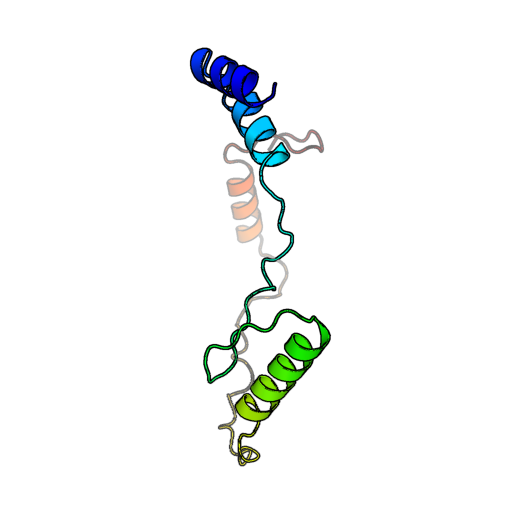182 1.00 72.81 80 TRP A C 1
ATOM 619 O O . TRP A 1 80 ? 21.415 -16.689 3.349 1.00 72.81 80 TRP A O 1
ATOM 629 N N . ASN A 1 81 ? 21.237 -18.837 2.645 1.00 72.50 81 ASN A N 1
ATOM 630 C CA . ASN A 1 81 ? 22.562 -18.962 2.046 1.00 72.50 81 ASN A CA 1
ATOM 631 C C . ASN A 1 81 ? 22.591 -18.119 0.765 1.00 72.50 81 ASN A C 1
ATOM 633 O O . ASN A 1 81 ? 22.561 -18.633 -0.350 1.00 72.50 81 ASN A O 1
ATOM 637 N N . ILE A 1 82 ? 22.531 -16.807 0.939 1.00 77.44 82 ILE A N 1
ATOM 638 C CA . ILE A 1 82 ? 22.674 -15.807 -0.095 1.00 77.44 82 ILE A CA 1
ATOM 639 C C . ILE A 1 82 ? 24.134 -15.409 -0.029 1.00 77.44 82 ILE A C 1
ATOM 641 O O . ILE A 1 82 ? 24.629 -14.961 1.004 1.00 77.44 82 ILE A O 1
ATOM 645 N N . GLU A 1 83 ? 24.831 -15.602 -1.137 1.00 81.56 83 GLU A N 1
ATOM 646 C CA . GLU A 1 83 ? 26.204 -15.157 -1.271 1.00 81.56 83 GLU A CA 1
ATOM 647 C C . GLU A 1 83 ? 26.211 -13.620 -1.269 1.00 81.56 83 GLU A C 1
ATOM 649 O O . GLU A 1 83 ? 25.784 -12.975 -2.222 1.00 81.56 83 GLU A O 1
ATOM 654 N N . VAL A 1 84 ? 26.637 -13.026 -0.150 1.00 85.12 84 VAL A N 1
ATOM 655 C CA . VAL A 1 84 ? 26.772 -11.561 0.014 1.00 85.12 84 VAL A CA 1
ATOM 656 C C . VAL A 1 84 ? 28.150 -11.075 -0.473 1.00 85.12 84 VAL A C 1
ATOM 658 O O . VAL A 1 84 ? 28.540 -9.928 -0.262 1.00 85.12 84 VAL A O 1
ATOM 661 N N . GLY A 1 85 ? 28.924 -11.965 -1.101 1.00 89.25 85 GLY A N 1
ATOM 662 C CA . GLY A 1 85 ? 30.221 -11.653 -1.685 1.00 89.25 85 GLY A CA 1
ATOM 663 C C . GLY A 1 85 ? 30.109 -10.769 -2.934 1.00 89.25 85 GLY A C 1
ATOM 664 O O . GLY A 1 85 ? 29.030 -10.616 -3.509 1.00 89.25 85 GLY A O 1
ATOM 665 N N . PRO A 1 86 ? 31.223 -10.162 -3.373 1.00 90.75 86 PRO A N 1
ATOM 666 C CA . PRO A 1 86 ? 31.261 -9.457 -4.647 1.00 90.75 86 PRO A CA 1
ATOM 667 C C . PRO A 1 86 ? 30.941 -10.420 -5.807 1.00 90.75 86 PRO A C 1
ATOM 669 O O . PRO A 1 86 ? 31.346 -11.583 -5.755 1.00 90.75 86 PRO A O 1
ATOM 672 N N . PRO A 1 87 ? 30.258 -9.951 -6.868 1.00 90.88 87 PRO A N 1
ATOM 673 C CA . PRO A 1 87 ? 29.858 -10.807 -7.976 1.00 90.88 87 PRO A CA 1
ATOM 674 C C . PRO A 1 87 ? 31.075 -11.339 -8.734 1.00 90.88 87 PRO A C 1
ATOM 676 O O . PRO A 1 87 ? 32.077 -10.640 -8.920 1.00 90.88 87 PRO A O 1
ATOM 679 N N . ASN A 1 88 ? 30.971 -12.569 -9.223 1.00 93.38 88 ASN A N 1
ATOM 680 C CA . ASN A 1 88 ? 32.020 -13.179 -10.026 1.00 93.38 88 ASN A CA 1
ATOM 681 C C . ASN A 1 88 ? 31.987 -12.673 -11.483 1.00 93.38 88 ASN A C 1
ATOM 683 O O . ASN A 1 88 ? 31.003 -12.112 -11.972 1.00 93.38 88 ASN A O 1
ATOM 687 N N . LEU A 1 89 ? 33.084 -12.886 -12.217 1.00 95.31 89 LEU A N 1
ATOM 688 C CA . LEU A 1 89 ? 33.212 -12.408 -13.598 1.00 95.31 89 LEU A CA 1
ATOM 689 C C . LEU A 1 89 ? 32.112 -12.959 -14.525 1.00 95.31 89 LEU A C 1
ATOM 691 O O . LEU A 1 89 ? 31.636 -12.240 -15.403 1.00 95.31 89 LEU A O 1
ATOM 695 N N . ALA A 1 90 ? 31.692 -14.211 -14.334 1.00 94.44 90 ALA A N 1
ATOM 696 C CA . ALA A 1 90 ? 30.674 -14.845 -15.169 1.00 94.44 90 ALA A CA 1
ATOM 697 C C . ALA A 1 90 ? 29.279 -14.243 -14.928 1.00 94.44 90 ALA A C 1
ATOM 699 O O . ALA A 1 90 ? 28.518 -14.039 -15.876 1.00 94.44 90 ALA A O 1
ATOM 700 N N . GLU A 1 91 ? 28.953 -13.899 -13.684 1.00 93.56 91 GLU A N 1
ATOM 701 C CA . GLU A 1 91 ? 27.730 -13.184 -13.316 1.00 93.56 91 GLU A CA 1
ATOM 702 C C . GLU A 1 91 ? 27.690 -11.799 -13.946 1.00 93.56 91 GLU A C 1
ATOM 704 O O . GLU A 1 91 ? 26.679 -11.428 -14.547 1.00 93.56 91 GLU A O 1
ATOM 709 N N . VAL A 1 92 ? 28.808 -11.069 -13.888 1.00 94.56 92 VAL A N 1
ATOM 710 C CA . VAL A 1 92 ? 28.936 -9.752 -14.521 1.00 94.56 92 VAL A CA 1
ATOM 711 C C . VAL A 1 92 ? 28.773 -9.867 -16.039 1.00 94.56 92 VAL A C 1
ATOM 713 O O . VAL A 1 92 ? 27.984 -9.131 -16.633 1.00 94.56 92 VAL A O 1
ATOM 716 N N . GLN A 1 93 ? 29.441 -10.828 -16.684 1.00 94.75 93 GLN A N 1
ATOM 717 C CA . GLN A 1 93 ? 29.303 -11.065 -18.126 1.00 94.75 93 GLN A CA 1
ATOM 718 C C . GLN A 1 93 ? 27.860 -11.408 -18.516 1.00 94.75 93 GLN A C 1
ATOM 720 O O . GLN A 1 93 ? 27.317 -10.837 -19.466 1.00 94.75 93 GLN A O 1
ATOM 725 N N . LYS A 1 94 ? 27.203 -12.289 -17.756 1.00 93.88 94 LYS A N 1
ATOM 726 C CA . LYS A 1 94 ? 25.797 -12.656 -17.960 1.00 93.88 94 LYS A CA 1
ATOM 727 C C . LYS A 1 94 ? 24.869 -11.452 -17.785 1.00 93.88 94 LYS A C 1
ATOM 729 O O . LYS A 1 94 ? 23.951 -11.268 -18.586 1.00 93.88 94 LYS A O 1
ATOM 734 N N . ALA A 1 95 ? 25.111 -10.613 -16.779 1.00 90.94 95 ALA A N 1
ATOM 735 C CA . ALA A 1 95 ? 24.346 -9.393 -16.545 1.00 90.94 95 ALA A CA 1
ATOM 736 C C . ALA A 1 95 ? 24.489 -8.395 -17.706 1.00 90.94 95 ALA A C 1
ATOM 738 O O . ALA A 1 95 ? 23.482 -7.855 -18.162 1.00 90.94 95 ALA A O 1
ATOM 739 N N . ILE A 1 96 ? 25.700 -8.216 -18.247 1.00 90.06 96 ILE A N 1
ATOM 740 C CA . ILE A 1 96 ? 25.957 -7.353 -19.412 1.00 90.06 96 ILE A CA 1
ATOM 741 C C . ILE A 1 96 ? 25.225 -7.869 -20.657 1.00 90.06 96 ILE A C 1
ATOM 743 O O . ILE A 1 96 ? 24.568 -7.094 -21.351 1.00 90.06 96 ILE A O 1
ATOM 747 N N . VAL A 1 97 ? 25.294 -9.175 -20.940 1.00 89.19 97 VAL A N 1
ATOM 748 C CA . VAL A 1 97 ? 24.572 -9.781 -22.076 1.00 89.19 97 VAL A CA 1
ATOM 749 C C . VAL A 1 97 ? 23.066 -9.574 -21.933 1.00 89.19 97 VAL A C 1
ATOM 751 O O . VAL A 1 97 ? 22.396 -9.199 -22.896 1.00 89.19 97 VAL A O 1
ATOM 754 N N . ASN A 1 98 ? 22.533 -9.756 -20.724 1.00 86.56 98 ASN A N 1
ATOM 755 C CA . ASN A 1 98 ? 21.135 -9.461 -20.445 1.00 86.56 98 ASN A CA 1
ATOM 756 C C . ASN A 1 98 ? 20.827 -7.977 -20.664 1.00 86.56 98 ASN A C 1
ATOM 758 O O . ASN A 1 98 ? 19.769 -7.656 -21.203 1.00 86.56 98 ASN A O 1
ATOM 762 N N . LEU A 1 99 ? 21.704 -7.059 -20.243 1.00 82.38 99 LEU A N 1
ATOM 763 C CA . LEU A 1 99 ? 21.496 -5.614 -20.368 1.00 82.38 99 LEU A CA 1
ATOM 764 C C . LEU A 1 99 ? 21.314 -5.188 -21.831 1.00 82.38 99 LEU A C 1
ATOM 766 O O . LEU A 1 99 ? 20.357 -4.475 -22.125 1.00 82.38 99 LEU A O 1
ATOM 770 N N . LYS A 1 100 ? 22.125 -5.751 -22.731 1.00 80.75 100 LYS A N 1
ATOM 771 C CA . LYS A 1 100 ? 22.128 -5.477 -24.179 1.00 80.75 100 LYS A CA 1
ATOM 772 C C . LYS A 1 100 ? 20.902 -5.989 -24.945 1.00 80.75 100 LYS A C 1
ATOM 774 O O . LYS A 1 100 ? 20.747 -5.706 -26.132 1.00 80.75 100 LYS A O 1
ATOM 779 N N . ARG A 1 101 ? 20.010 -6.763 -24.316 1.00 78.62 101 ARG A N 1
ATOM 780 C CA . ARG A 1 101 ? 18.851 -7.364 -24.994 1.00 78.62 101 ARG A CA 1
ATOM 781 C C . ARG A 1 101 ? 17.703 -6.358 -25.154 1.00 78.62 101 ARG A C 1
ATOM 783 O O . ARG A 1 101 ? 16.730 -6.402 -24.409 1.00 78.62 101 ARG A O 1
ATOM 790 N N . GLY A 1 102 ? 17.820 -5.470 -26.143 1.00 67.19 102 GLY A N 1
ATOM 791 C CA . GLY A 1 102 ? 16.708 -4.676 -26.686 1.00 67.19 102 GLY A CA 1
ATOM 792 C C . GLY A 1 102 ? 16.034 -3.718 -25.700 1.00 67.19 102 GLY A C 1
ATOM 793 O O . GLY A 1 102 ? 14.812 -3.583 -25.728 1.00 67.19 102 GLY A O 1
ATOM 794 N N . ARG A 1 103 ? 16.800 -3.081 -24.808 1.00 74.81 103 ARG A N 1
ATOM 795 C CA . ARG A 1 103 ? 16.266 -2.045 -23.910 1.00 74.81 103 ARG A CA 1
ATOM 796 C C . ARG A 1 103 ? 16.247 -0.683 -24.599 1.00 74.81 103 ARG A C 1
ATOM 798 O O . ARG A 1 103 ? 16.997 -0.443 -25.537 1.00 74.81 103 ARG A O 1
ATOM 805 N N . ALA A 1 104 ? 15.375 0.206 -24.140 1.00 76.12 104 ALA A N 1
ATOM 806 C CA . ALA A 1 104 ? 15.440 1.613 -24.518 1.00 76.12 104 ALA A CA 1
ATOM 807 C C . ALA A 1 104 ? 16.580 2.305 -23.752 1.00 76.12 104 ALA A C 1
ATOM 809 O O . ALA A 1 104 ? 16.900 1.894 -22.635 1.00 76.12 104 ALA A O 1
ATOM 810 N N . ALA A 1 105 ? 17.172 3.341 -24.350 1.00 81.06 105 ALA A N 1
ATOM 811 C CA . ALA A 1 105 ? 18.182 4.170 -23.695 1.00 81.06 105 ALA A CA 1
ATOM 812 C C . ALA A 1 105 ? 17.624 4.799 -22.408 1.00 81.06 105 ALA A C 1
ATOM 814 O O . ALA A 1 105 ? 16.450 5.181 -22.348 1.00 81.06 105 ALA A O 1
ATOM 815 N N . GLY A 1 106 ? 18.469 4.881 -21.381 1.00 79.19 106 GLY A N 1
ATOM 816 C CA . GLY A 1 106 ? 18.117 5.524 -20.123 1.00 79.19 106 GLY A CA 1
ATOM 817 C C . GLY A 1 106 ? 18.034 7.053 -20.254 1.00 79.19 106 GLY A C 1
ATOM 818 O O . GLY A 1 106 ? 18.444 7.627 -21.266 1.00 79.19 106 GLY A O 1
ATOM 819 N N . PRO A 1 107 ? 17.522 7.755 -19.226 1.00 80.44 107 PRO A N 1
ATOM 820 C CA . PRO A 1 107 ? 17.502 9.223 -19.181 1.00 80.44 107 PRO A CA 1
ATOM 821 C C . PRO A 1 107 ? 18.902 9.858 -19.176 1.00 80.44 107 PRO A C 1
ATOM 823 O O . PRO A 1 107 ? 19.038 11.055 -19.402 1.00 80.44 107 PRO A O 1
ATOM 826 N N . ASP A 1 108 ? 19.926 9.052 -18.898 1.00 84.50 108 ASP A N 1
ATOM 827 C CA . ASP A 1 108 ? 21.347 9.384 -18.974 1.00 84.50 108 ASP A CA 1
ATOM 828 C C . ASP A 1 108 ? 21.874 9.459 -20.419 1.00 84.50 108 ASP A C 1
ATOM 830 O O . ASP A 1 108 ? 23.023 9.837 -20.636 1.00 84.50 108 ASP A O 1
ATOM 834 N N . GLY A 1 109 ? 21.038 9.139 -21.413 1.00 79.38 109 GLY A N 1
ATOM 835 C CA . GLY A 1 109 ? 21.375 9.242 -22.831 1.00 79.38 109 GLY A CA 1
ATOM 836 C C . GLY A 1 109 ? 22.323 8.146 -23.317 1.00 79.38 109 GLY A C 1
ATOM 837 O O . GLY A 1 109 ? 22.814 8.221 -24.444 1.00 79.38 109 GLY A O 1
ATOM 838 N N . LEU A 1 110 ? 22.577 7.127 -22.495 1.00 79.06 110 LEU A N 1
ATOM 839 C CA . LEU A 1 110 ? 23.418 6.002 -22.868 1.00 79.06 110 LEU A CA 1
ATOM 840 C C . LEU A 1 110 ? 22.580 4.942 -23.585 1.00 79.06 110 LEU A C 1
ATOM 842 O O . LEU A 1 110 ? 21.525 4.512 -23.110 1.00 79.06 110 LEU A O 1
ATOM 846 N N . ALA A 1 111 ? 23.059 4.528 -24.758 1.00 72.31 111 ALA A N 1
ATOM 847 C CA . ALA A 1 111 ? 22.496 3.388 -25.463 1.00 72.31 111 ALA A CA 1
ATOM 848 C C . ALA A 1 111 ? 22.841 2.080 -24.710 1.00 72.31 111 ALA A C 1
ATOM 850 O O . ALA A 1 111 ? 23.934 1.994 -24.143 1.00 72.31 111 ALA A O 1
ATOM 851 N N . PRO A 1 112 ? 21.930 1.088 -24.686 1.00 65.50 112 PRO A N 1
ATOM 852 C CA . PRO A 1 112 ? 22.170 -0.203 -24.038 1.00 65.50 112 PRO A CA 1
ATOM 853 C C . PRO A 1 112 ? 23.304 -1.030 -24.659 1.00 65.50 112 PRO A C 1
ATOM 855 O O . PRO A 1 112 ? 23.558 -0.901 -25.878 1.00 65.50 112 PRO A O 1
#